Protein AF-F0NXA8-F1 (afdb_monomer_lite)

Organism: Weeksella virosa (strain ATCC 43766 / DSM 16922 / JCM 21250 / CCUG 30538 / CDC 9751 / IAM 14551 / NBRC 16016 / NCTC 11634 / CL345/78) (NCBI:txid865938)

Foldseek 3Di:
DDDDDDDPDDPPPPPPPVPPPDPDDQPQFPDKDWDQDPVRKIKIWTDGPNDIFIAIGNDPVVRVVRSSVVRVVVPPPPD

Secondary structure (DSSP, 8-state):
----------------------TT-----SEEEEEE-TTS-EEEEEEETTEEEEEEESSHHHHHHHHHHHHHHHHS---

Structure (mmCIF, N/CA/C/O backbone):
data_AF-F0NXA8-F1
#
_entry.id   AF-F0NXA8-F1
#
loop_
_atom_site.group_PDB
_atom_site.id
_atom_site.type_symbol
_atom_site.label_atom_id
_atom_site.label_alt_id
_atom_site.label_comp_id
_atom_site.label_asym_id
_atom_site.label_entity_id
_atom_site.label_seq_id
_atom_site.pdbx_PDB_ins_code
_atom_site.Cartn_x
_atom_site.Cartn_y
_atom_site.Cartn_z
_atom_site.occupancy
_atom_site.B_iso_or_equiv
_atom_site.auth_seq_id
_atom_site.auth_comp_id
_atom_site.auth_asym_id
_atom_site.auth_atom_id
_atom_site.pdbx_PDB_model_num
ATOM 1 N N . MET A 1 1 ? -63.605 12.500 29.109 1.00 45.31 1 MET A N 1
ATOM 2 C CA . MET A 1 1 ? -62.461 11.650 29.500 1.00 45.31 1 MET A CA 1
ATOM 3 C C . MET A 1 1 ? -62.217 10.612 28.419 1.00 45.31 1 MET A C 1
ATOM 5 O O . MET A 1 1 ? -63.106 9.812 28.163 1.00 45.31 1 MET A O 1
ATOM 9 N N . LYS A 1 2 ? -61.043 10.653 27.791 1.00 44.97 2 LYS A N 1
ATOM 10 C CA . LYS A 1 2 ? -60.338 9.518 27.181 1.00 44.97 2 LYS A CA 1
ATOM 11 C C . LYS A 1 2 ? -58.921 10.022 26.919 1.00 44.97 2 LYS A C 1
ATOM 13 O O . LYS A 1 2 ? -58.695 10.796 25.998 1.00 44.97 2 LYS A O 1
ATOM 18 N N . ASN A 1 3 ? -58.014 9.661 27.822 1.00 48.66 3 ASN A N 1
ATOM 19 C CA . ASN A 1 3 ? -56.585 9.701 27.555 1.00 48.66 3 ASN A CA 1
ATOM 20 C C . ASN A 1 3 ? -56.332 8.773 26.370 1.00 48.66 3 ASN A C 1
ATOM 22 O O . ASN A 1 3 ? -56.835 7.650 26.390 1.00 48.66 3 ASN A O 1
ATOM 26 N N . LEU A 1 4 ? -55.524 9.183 25.399 1.00 46.91 4 LEU A N 1
ATOM 27 C CA . LEU A 1 4 ? -54.701 8.203 24.713 1.00 46.91 4 LEU A CA 1
ATOM 28 C C . LEU A 1 4 ? -53.333 8.797 24.406 1.00 46.91 4 LEU A C 1
ATOM 30 O O . LEU A 1 4 ? -53.191 9.936 23.974 1.00 46.91 4 LEU A O 1
ATOM 34 N N . PHE A 1 5 ? -52.362 7.982 24.771 1.00 57.94 5 PHE A N 1
ATOM 35 C CA . PHE A 1 5 ? -50.945 8.223 24.900 1.00 57.94 5 PHE A CA 1
ATOM 36 C C . PHE A 1 5 ? -50.237 8.538 23.577 1.00 57.94 5 PHE A C 1
ATOM 38 O O . PHE A 1 5 ? -50.654 8.113 22.501 1.00 57.94 5 PHE A O 1
ATOM 45 N N . LEU A 1 6 ? -49.105 9.227 23.743 1.00 46.66 6 LEU A N 1
ATOM 46 C CA . LEU A 1 6 ? -47.985 9.394 22.820 1.00 46.66 6 LEU A CA 1
ATOM 47 C C . LEU A 1 6 ? -47.613 8.123 22.040 1.00 46.66 6 LEU A C 1
ATOM 49 O O . LEU A 1 6 ? -47.542 7.034 22.602 1.00 46.66 6 LEU A O 1
ATOM 53 N N . SER A 1 7 ? -47.150 8.328 20.808 1.00 48.72 7 SER A N 1
ATOM 54 C CA . SER A 1 7 ? -46.136 7.477 20.181 1.00 48.72 7 SER A CA 1
ATOM 55 C C . SER A 1 7 ? -45.258 8.347 19.280 1.00 48.72 7 SER A C 1
ATOM 57 O O . SER A 1 7 ? -45.540 8.525 18.097 1.00 48.72 7 SER A O 1
ATOM 59 N N . LEU A 1 8 ? -44.213 8.937 19.862 1.00 51.34 8 LEU A N 1
ATOM 60 C CA . LEU A 1 8 ? -43.157 9.625 19.127 1.00 51.34 8 LEU A CA 1
ATOM 61 C C . LEU A 1 8 ? -42.174 8.558 18.619 1.00 51.34 8 LEU A C 1
ATOM 63 O O . LEU A 1 8 ? -41.344 8.060 19.378 1.00 51.34 8 LEU A O 1
ATOM 67 N N . SER A 1 9 ? -42.301 8.163 17.355 1.00 54.72 9 SER A N 1
ATOM 68 C CA . SER A 1 9 ? -41.421 7.173 16.729 1.00 54.72 9 SER A CA 1
ATOM 69 C C . SER A 1 9 ? -40.078 7.813 16.366 1.00 54.72 9 SER A C 1
ATOM 71 O O . SER A 1 9 ? -39.884 8.269 15.241 1.00 54.72 9 SER A O 1
ATOM 73 N N . ILE A 1 10 ? -39.143 7.866 17.315 1.00 64.38 10 ILE A N 1
ATOM 74 C CA . ILE A 1 10 ? -37.738 8.154 17.010 1.00 64.38 10 ILE A CA 1
ATOM 75 C C . ILE A 1 10 ? -37.126 6.856 16.470 1.00 64.38 10 ILE A C 1
ATOM 77 O O . ILE A 1 10 ? -36.785 5.960 17.241 1.00 64.38 10 ILE A O 1
ATOM 81 N N . LEU A 1 11 ? -36.983 6.738 15.145 1.00 47.12 11 LEU A N 1
ATOM 82 C CA . LEU A 1 11 ? -36.049 5.771 14.568 1.00 47.12 11 LEU A CA 1
ATOM 83 C C . LEU A 1 11 ? -34.627 6.267 14.859 1.00 47.12 11 LEU A C 1
ATOM 85 O O . LEU A 1 11 ? -34.019 6.981 14.065 1.00 47.12 11 LEU A O 1
ATOM 89 N N . LEU A 1 12 ? -34.094 5.875 16.015 1.00 53.50 12 LEU A N 1
ATOM 90 C CA . LEU A 1 12 ? -32.655 5.791 16.219 1.00 53.50 12 LEU A CA 1
ATOM 91 C C . LEU A 1 12 ? -32.157 4.630 15.356 1.00 53.50 12 LEU A C 1
ATOM 93 O O . LEU A 1 12 ? -32.015 3.503 15.828 1.00 53.50 12 LEU A O 1
ATOM 97 N N . ILE A 1 13 ? -31.907 4.894 14.072 1.00 55.56 13 ILE A N 1
ATOM 98 C CA . ILE A 1 13 ? -30.965 4.072 13.318 1.00 55.56 13 ILE A CA 1
ATOM 99 C C . ILE A 1 13 ? -29.613 4.429 13.919 1.00 55.56 13 ILE A C 1
ATOM 101 O O . ILE A 1 13 ? -28.971 5.402 13.530 1.00 55.56 13 ILE A O 1
ATOM 105 N N . GLY A 1 14 ? -29.253 3.707 14.977 1.00 43.44 14 GLY A N 1
ATOM 106 C CA . GLY A 1 14 ? -27.919 3.758 15.530 1.00 43.44 14 GLY A CA 1
ATOM 107 C C . GLY A 1 14 ? -26.968 3.348 14.421 1.00 43.44 14 GLY A C 1
ATOM 108 O O . GLY A 1 14 ? -26.883 2.170 14.079 1.00 43.44 14 GLY A O 1
ATOM 109 N N . SER A 1 15 ? -26.260 4.318 13.851 1.00 47.78 15 SER A N 1
ATOM 110 C CA . SER A 1 15 ? -24.971 4.041 13.247 1.00 47.78 15 SER A CA 1
ATOM 111 C C . SER A 1 15 ? -24.166 3.345 14.334 1.00 47.78 15 SER A C 1
ATOM 113 O O . SER A 1 15 ? -23.821 3.961 15.344 1.00 47.78 15 SER A O 1
ATOM 115 N N . PHE A 1 16 ? -23.921 2.047 14.180 1.00 52.66 16 PHE A N 1
ATOM 116 C CA . PHE A 1 16 ? -22.878 1.383 14.938 1.00 52.66 16 PHE A CA 1
ATOM 117 C C . PHE A 1 16 ? -21.564 2.000 14.452 1.00 52.66 16 PHE A C 1
ATOM 119 O O . PHE A 1 16 ? -20.886 1.495 13.567 1.00 52.66 16 PHE A O 1
ATOM 126 N N . ALA A 1 17 ? -21.194 3.145 15.018 1.00 46.06 17 ALA A N 1
ATOM 127 C CA . ALA A 1 17 ? -19.788 3.407 15.203 1.00 46.06 17 ALA A CA 1
ATOM 128 C C . ALA A 1 17 ? -19.328 2.263 16.103 1.00 46.06 17 ALA A C 1
ATOM 130 O O . ALA A 1 17 ? -19.664 2.217 17.289 1.00 46.06 17 ALA A O 1
ATOM 131 N N . VAL A 1 18 ? -18.660 1.274 15.512 1.00 50.75 18 VAL A N 1
ATOM 132 C CA . VAL A 1 18 ? -17.883 0.317 16.283 1.00 50.75 18 VAL A CA 1
ATOM 133 C C . VAL A 1 18 ? -16.823 1.165 16.964 1.00 50.75 18 VAL A C 1
ATOM 135 O O . VAL A 1 18 ? -15.782 1.474 16.392 1.00 50.75 18 VAL A O 1
ATOM 138 N N . ALA A 1 19 ? -17.124 1.616 18.178 1.00 41.22 19 ALA A N 1
ATOM 139 C CA . ALA A 1 19 ? -16.106 2.051 19.097 1.00 41.22 19 ALA A CA 1
ATOM 140 C C . ALA A 1 19 ? -15.251 0.805 19.317 1.00 41.22 19 ALA A C 1
ATOM 142 O O . ALA A 1 19 ? -15.643 -0.104 20.049 1.00 41.22 19 ALA A O 1
ATOM 143 N N . ASN A 1 20 ? -14.125 0.727 18.604 1.00 45.09 20 ASN A N 1
ATOM 144 C CA . ASN A 1 20 ? -13.070 -0.236 18.863 1.00 45.09 20 ASN A CA 1
ATOM 145 C C . ASN A 1 20 ? -12.464 0.124 20.225 1.00 45.09 20 ASN A C 1
ATOM 147 O O . ASN A 1 20 ? -11.392 0.711 20.333 1.00 45.09 20 ASN A O 1
ATOM 151 N N . GLN A 1 21 ? -13.224 -0.159 21.283 1.00 37.16 21 GLN A N 1
ATOM 152 C CA . GLN A 1 21 ? -12.768 -0.151 22.656 1.00 37.16 21 GLN A CA 1
ATOM 153 C C . GLN A 1 21 ? -11.955 -1.424 22.860 1.00 37.16 21 GLN A C 1
ATOM 155 O O . GLN A 1 21 ? -12.376 -2.342 23.557 1.00 37.16 21 GLN A O 1
ATOM 160 N N . ASN A 1 22 ? -10.784 -1.494 22.230 1.00 44.25 22 ASN A N 1
ATOM 161 C CA . ASN A 1 22 ? -9.751 -2.385 22.711 1.00 44.25 22 ASN A CA 1
ATOM 162 C C . ASN A 1 22 ? -8.440 -1.629 22.875 1.00 44.25 22 ASN A C 1
ATOM 164 O O . ASN A 1 22 ? -7.764 -1.231 21.927 1.00 44.25 22 ASN A O 1
ATOM 168 N N . SER A 1 23 ? -8.146 -1.427 24.151 1.00 39.72 23 SER A N 1
ATOM 169 C CA . SER A 1 23 ? -6.918 -0.895 24.695 1.00 39.72 23 SER A CA 1
ATOM 170 C C . SER A 1 23 ? -5.718 -1.651 24.116 1.00 39.72 23 SER A C 1
ATOM 172 O O . SER A 1 23 ? -5.603 -2.866 24.262 1.00 39.72 23 SER A O 1
ATOM 174 N N . ASN A 1 24 ? -4.801 -0.898 23.509 1.00 48.41 24 ASN A N 1
ATOM 175 C CA . ASN A 1 24 ? -3.392 -1.264 23.373 1.00 48.41 24 ASN A CA 1
ATOM 176 C C . ASN A 1 24 ? -2.976 -2.253 22.262 1.00 48.41 24 ASN A C 1
ATOM 178 O O . ASN A 1 24 ? -2.064 -3.052 22.461 1.00 48.41 24 ASN A O 1
ATOM 182 N N . ASN A 1 25 ? -3.607 -2.181 21.087 1.00 45.88 25 ASN A N 1
ATOM 183 C CA . ASN A 1 25 ? -2.995 -2.531 19.796 1.00 45.88 25 ASN A CA 1
ATOM 184 C C . ASN A 1 25 ? -4.024 -2.260 18.692 1.00 45.88 25 ASN A C 1
ATOM 186 O O . ASN A 1 25 ? -4.842 -3.127 18.378 1.00 45.88 25 ASN A O 1
ATOM 190 N N . THR A 1 26 ? -3.983 -1.080 18.064 1.00 47.62 26 THR A N 1
ATOM 191 C CA . THR A 1 26 ? -4.427 -0.983 16.667 1.00 47.62 26 THR A CA 1
ATOM 192 C C . THR A 1 26 ? -3.654 -2.079 15.957 1.00 47.62 26 THR A C 1
ATOM 194 O O . THR A 1 26 ? -2.430 -1.996 15.903 1.00 47.62 26 THR A O 1
ATOM 197 N N . LYS A 1 27 ? -4.307 -3.172 15.547 1.00 51.19 27 LYS A N 1
ATOM 198 C CA . LYS A 1 27 ? -3.627 -4.225 14.797 1.00 51.19 27 LYS A CA 1
ATOM 199 C C . LYS A 1 27 ? -3.117 -3.577 13.519 1.00 51.19 27 LYS A C 1
ATOM 201 O O . LYS A 1 27 ? -3.875 -3.361 12.578 1.00 51.19 27 LYS A O 1
ATOM 206 N N . VAL A 1 28 ? -1.847 -3.196 13.552 1.00 55.12 28 VAL A N 1
ATOM 207 C CA . VAL A 1 28 ? -1.113 -2.682 12.414 1.00 55.12 28 VAL A CA 1
ATOM 208 C C . VAL A 1 28 ? -1.017 -3.863 11.462 1.00 55.12 28 VAL A C 1
ATOM 210 O O . VAL A 1 28 ? -0.259 -4.795 11.700 1.00 55.12 28 VAL A O 1
ATOM 213 N N . ASN A 1 29 ? -1.856 -3.809 10.434 1.00 58.25 29 ASN A N 1
ATOM 214 C CA . ASN A 1 29 ? -1.801 -4.607 9.222 1.00 58.25 29 ASN A CA 1
ATOM 215 C C . ASN A 1 29 ? -2.020 -6.112 9.435 1.00 58.25 29 ASN A C 1
ATOM 217 O O . ASN A 1 29 ? -1.090 -6.886 9.637 1.00 58.25 29 ASN A O 1
ATOM 221 N N . GLU A 1 30 ? -3.277 -6.549 9.344 1.00 67.00 30 GLU A N 1
ATOM 222 C CA . GLU A 1 30 ? -3.621 -7.976 9.439 1.00 67.00 30 GLU A CA 1
ATOM 223 C C . GLU A 1 30 ? -3.124 -8.768 8.221 1.00 67.00 30 GLU A C 1
ATOM 225 O O . GLU A 1 30 ? -2.836 -9.960 8.327 1.00 67.00 30 GLU A O 1
ATOM 230 N N . TYR A 1 31 ? -3.011 -8.102 7.069 1.00 81.06 31 TYR A N 1
ATOM 231 C CA . TYR A 1 31 ? -2.538 -8.682 5.818 1.00 81.06 31 TYR A CA 1
ATOM 232 C C . TYR A 1 31 ? -1.934 -7.601 4.916 1.00 81.06 31 TYR A C 1
ATOM 234 O O . TYR A 1 31 ? -2.479 -6.499 4.821 1.00 81.06 31 TYR A O 1
ATOM 242 N N . GLU A 1 32 ? -0.825 -7.923 4.247 1.00 91.56 32 GLU A N 1
ATOM 243 C CA . GLU A 1 32 ? -0.136 -7.048 3.295 1.00 91.56 32 GLU A CA 1
ATOM 244 C C . GLU A 1 32 ? 0.291 -7.851 2.066 1.00 91.56 32 GLU A C 1
ATOM 246 O O . GLU A 1 32 ? 0.809 -8.962 2.197 1.00 91.56 32 GLU A O 1
ATOM 251 N N . TYR A 1 33 ? 0.092 -7.291 0.876 1.00 94.12 33 TYR A N 1
ATOM 252 C CA . TYR A 1 33 ? 0.566 -7.876 -0.377 1.00 94.12 33 TYR A CA 1
ATOM 253 C C . TYR A 1 33 ? 0.864 -6.790 -1.406 1.00 94.12 33 TYR A C 1
ATOM 255 O O . TYR A 1 33 ? 0.389 -5.658 -1.296 1.00 94.12 33 TYR A O 1
ATOM 263 N N . TYR A 1 34 ? 1.643 -7.150 -2.421 1.00 96.31 34 TYR A N 1
ATOM 264 C CA . TYR A 1 34 ? 1.890 -6.292 -3.569 1.00 96.31 34 TYR A CA 1
ATOM 265 C C . TYR A 1 34 ? 1.840 -7.092 -4.865 1.00 96.31 34 TYR A C 1
ATOM 267 O O . TYR A 1 34 ? 2.069 -8.303 -4.872 1.00 96.31 34 TYR A O 1
ATOM 275 N N . THR A 1 35 ? 1.559 -6.395 -5.956 1.00 97.44 35 THR A N 1
ATOM 276 C CA . THR A 1 35 ? 1.669 -6.914 -7.317 1.00 97.44 35 THR A CA 1
ATOM 277 C C . THR A 1 35 ? 2.456 -5.935 -8.174 1.00 97.44 35 THR A C 1
ATOM 279 O O . THR A 1 35 ? 2.453 -4.731 -7.915 1.00 97.44 35 THR A O 1
ATOM 282 N N . ILE A 1 36 ? 3.152 -6.468 -9.174 1.00 97.25 36 ILE A N 1
ATOM 283 C CA . ILE A 1 36 ? 3.794 -5.6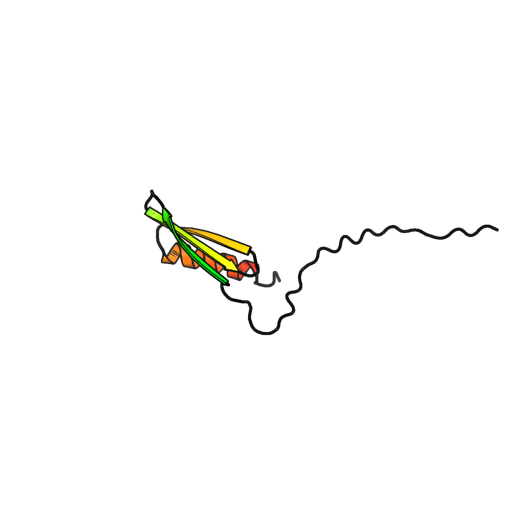82 -10.227 1.00 97.25 36 ILE A CA 1
ATOM 284 C C . ILE A 1 36 ? 2.857 -5.744 -11.429 1.00 97.25 36 ILE A C 1
ATOM 286 O O . ILE A 1 36 ? 2.505 -6.837 -11.877 1.00 97.25 36 ILE A O 1
ATOM 290 N N . ASN A 1 37 ? 2.425 -4.584 -11.902 1.00 96.44 37 ASN A N 1
ATOM 291 C CA . ASN A 1 37 ? 1.507 -4.452 -13.022 1.00 96.44 37 ASN A CA 1
ATOM 292 C C . ASN A 1 37 ? 2.248 -4.583 -14.362 1.00 96.44 37 ASN A C 1
ATOM 294 O O . ASN A 1 37 ? 3.480 -4.541 -14.428 1.00 96.44 37 ASN A O 1
ATOM 298 N N . GLU A 1 38 ? 1.496 -4.759 -15.449 1.00 97.06 38 GLU A N 1
ATOM 299 C CA . GLU A 1 38 ? 2.061 -4.914 -16.800 1.00 97.06 38 GLU A CA 1
ATOM 300 C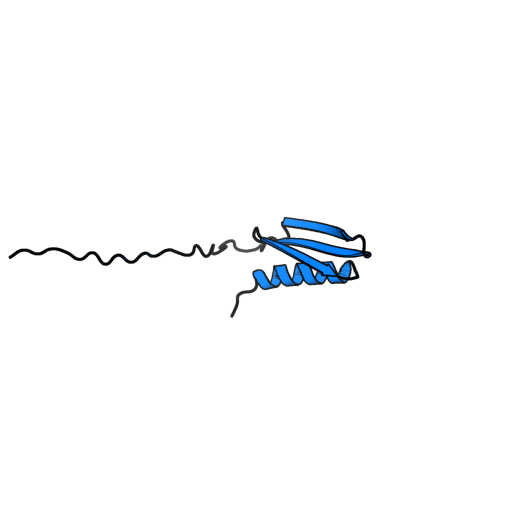 C . GLU A 1 38 ? 2.842 -3.673 -17.265 1.00 97.06 38 GLU A C 1
ATOM 302 O O . GLU A 1 38 ? 3.789 -3.788 -18.041 1.00 97.06 38 GLU A O 1
ATOM 307 N N . ASP A 1 39 ? 2.480 -2.495 -16.757 1.00 96.00 39 ASP A N 1
ATOM 308 C CA . ASP A 1 39 ? 3.136 -1.208 -17.008 1.00 96.00 39 ASP A CA 1
ATOM 309 C C . ASP A 1 39 ? 4.342 -0.945 -16.084 1.00 96.00 39 ASP A C 1
ATOM 311 O O . ASP A 1 39 ? 4.884 0.160 -16.066 1.00 96.00 39 ASP A O 1
ATOM 315 N N . MET A 1 40 ? 4.785 -1.968 -15.343 1.00 94.25 40 MET A N 1
ATOM 316 C CA . MET A 1 40 ? 5.843 -1.917 -14.331 1.00 94.25 40 MET A CA 1
ATOM 317 C C . MET A 1 40 ? 5.535 -1.050 -13.101 1.00 94.25 40 MET A C 1
ATOM 319 O O . MET A 1 40 ? 6.436 -0.836 -12.284 1.00 94.25 40 MET A O 1
ATOM 323 N N . SER A 1 41 ? 4.296 -0.583 -12.917 1.00 96.75 41 SER A N 1
ATOM 324 C CA . SER A 1 41 ? 3.892 0.023 -11.649 1.00 96.75 41 SER A CA 1
ATOM 325 C C . SER A 1 41 ? 3.726 -1.050 -10.562 1.00 96.75 41 SER A C 1
ATOM 327 O O .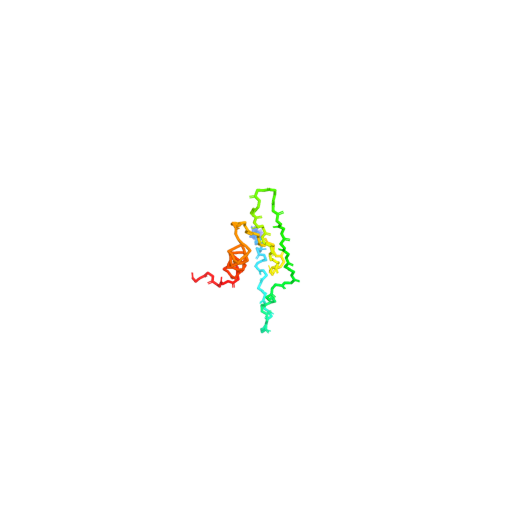 SER A 1 41 ? 3.652 -2.255 -10.828 1.00 96.75 41 SER A O 1
ATOM 329 N N . VAL A 1 42 ? 3.721 -0.628 -9.300 1.00 97.31 42 VAL A N 1
ATOM 330 C CA . VAL A 1 42 ? 3.525 -1.493 -8.137 1.00 97.31 42 VAL A CA 1
ATOM 331 C C . VAL A 1 42 ? 2.233 -1.097 -7.449 1.00 97.31 42 VAL A C 1
ATOM 333 O O . VAL A 1 42 ? 2.111 0.030 -6.974 1.00 97.31 42 VAL A O 1
ATOM 336 N N . THR A 1 43 ? 1.305 -2.040 -7.313 1.00 97.81 43 THR A N 1
ATOM 337 C CA . THR A 1 43 ? 0.145 -1.888 -6.431 1.00 97.81 43 THR A CA 1
ATOM 338 C C . THR A 1 43 ? 0.446 -2.562 -5.099 1.00 97.81 43 THR A C 1
ATOM 340 O O . THR A 1 43 ? 0.743 -3.755 -5.057 1.00 97.81 43 THR A O 1
ATOM 343 N N . TYR A 1 44 ? 0.357 -1.809 -4.006 1.00 97.06 44 TYR A N 1
ATOM 344 C CA . TYR A 1 44 ? 0.523 -2.293 -2.638 1.00 97.06 44 TYR A CA 1
ATOM 345 C C . TYR A 1 44 ? -0.793 -2.185 -1.881 1.00 97.06 44 TYR A C 1
ATOM 347 O O . TYR A 1 44 ? -1.414 -1.124 -1.884 1.00 97.06 44 TYR A O 1
ATOM 355 N N . CYS A 1 45 ? -1.196 -3.249 -1.194 1.00 94.81 45 CYS A N 1
ATOM 356 C CA . CYS A 1 45 ? -2.428 -3.293 -0.421 1.00 94.81 45 CYS A CA 1
ATOM 357 C C . CYS A 1 45 ? -2.169 -3.710 1.029 1.00 94.81 45 CYS A C 1
ATOM 359 O O . CYS A 1 45 ? -1.392 -4.627 1.299 1.00 94.81 45 CYS A O 1
ATOM 361 N N . VAL A 1 46 ? -2.865 -3.063 1.961 1.00 93.12 46 VAL A N 1
ATOM 362 C CA . VAL A 1 46 ? -2.789 -3.309 3.401 1.00 93.12 46 VAL A CA 1
ATOM 363 C C . VAL A 1 46 ? -4.187 -3.391 4.010 1.00 93.12 46 VAL A C 1
ATOM 365 O O . VAL A 1 46 ? -5.044 -2.557 3.731 1.00 93.12 46 VAL A O 1
ATOM 368 N N . SER A 1 47 ? -4.431 -4.411 4.833 1.00 88.69 47 SER A N 1
ATOM 369 C CA . SER A 1 47 ? -5.685 -4.578 5.573 1.00 88.69 47 SER A CA 1
ATOM 370 C C . SER A 1 47 ? -5.544 -4.053 6.994 1.00 88.69 47 SER A C 1
ATOM 372 O O . SER A 1 47 ? -4.731 -4.570 7.762 1.00 88.69 47 SER A O 1
ATOM 374 N N . ALA A 1 48 ? -6.361 -3.077 7.371 1.00 85.12 48 ALA A N 1
ATOM 375 C CA . ALA A 1 48 ? -6.406 -2.535 8.721 1.00 85.12 48 ALA A CA 1
ATOM 376 C C . ALA A 1 48 ? -7.865 -2.315 9.143 1.00 85.12 48 ALA A C 1
ATOM 378 O O . ALA A 1 48 ? -8.680 -1.831 8.362 1.00 85.12 48 ALA A O 1
ATOM 379 N N . GLY A 1 49 ? -8.220 -2.736 10.362 1.00 81.25 49 GLY A N 1
ATOM 380 C CA . GLY A 1 49 ? -9.577 -2.595 10.912 1.00 81.25 49 GLY A CA 1
ATOM 381 C C . GLY A 1 49 ? -10.697 -3.205 10.055 1.00 81.25 49 GLY A C 1
ATOM 382 O O . GLY A 1 49 ? -11.798 -2.663 10.023 1.00 81.25 49 GLY A O 1
ATOM 383 N N . GLY A 1 50 ? -10.421 -4.302 9.341 1.00 83.06 50 GLY A N 1
ATOM 384 C CA . GLY A 1 50 ? -11.380 -4.942 8.431 1.00 83.06 50 GLY A CA 1
ATOM 385 C C . GLY A 1 50 ? -11.603 -4.206 7.103 1.00 83.06 50 GLY A C 1
ATOM 386 O O . GLY A 1 50 ? -12.497 -4.583 6.348 1.00 83.06 50 GLY A O 1
ATOM 387 N N . GLN A 1 51 ? -10.809 -3.173 6.808 1.00 85.12 51 GLN A N 1
ATOM 388 C CA . GLN A 1 51 ? -10.819 -2.435 5.545 1.00 85.12 51 GLN A CA 1
ATOM 389 C C . GLN A 1 51 ? -9.513 -2.658 4.783 1.00 85.12 51 GLN A C 1
ATOM 391 O O . GLN A 1 51 ? -8.448 -2.793 5.385 1.00 85.12 51 GLN A O 1
ATOM 396 N N . LEU A 1 52 ? -9.598 -2.689 3.452 1.00 89.25 52 LEU A N 1
ATOM 397 C CA . LEU A 1 52 ? -8.448 -2.842 2.566 1.00 89.25 52 LEU A CA 1
ATOM 398 C C . LEU A 1 52 ? -8.079 -1.489 1.947 1.00 89.25 52 LEU A C 1
ATOM 400 O O . LEU A 1 52 ? -8.915 -0.857 1.304 1.00 89.25 52 LEU A O 1
ATOM 404 N N . PHE A 1 53 ? -6.822 -1.082 2.100 1.00 93.00 53 PHE A N 1
ATOM 405 C CA . PHE A 1 53 ? -6.261 0.144 1.537 1.00 93.00 53 PHE A CA 1
ATOM 406 C C . PHE A 1 53 ? -5.208 -0.223 0.503 1.00 93.00 53 PHE A C 1
ATOM 408 O O . PHE A 1 53 ? -4.222 -0.876 0.838 1.00 93.00 53 PHE A O 1
ATOM 415 N N . CYS A 1 54 ? -5.411 0.189 -0.743 1.00 95.50 54 CYS A N 1
ATOM 416 C CA . CYS A 1 54 ? -4.494 -0.085 -1.841 1.00 95.50 54 CYS A CA 1
ATOM 417 C C . CYS A 1 54 ? -3.977 1.218 -2.438 1.00 95.50 54 CYS A C 1
ATOM 419 O 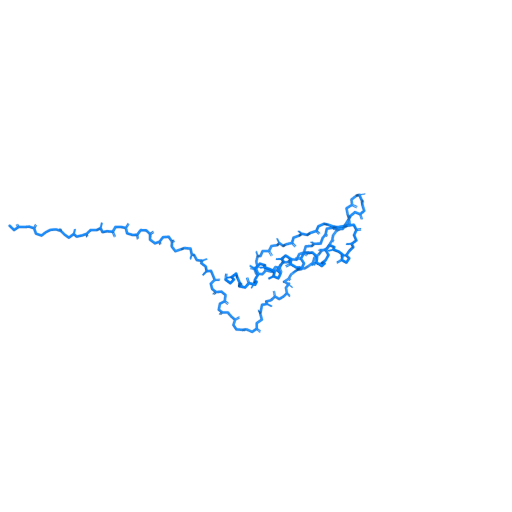O . CYS A 1 54 ? -4.738 2.173 -2.581 1.00 95.50 54 CYS A O 1
ATOM 421 N N . CYS A 1 55 ? -2.703 1.239 -2.813 1.00 96.50 55 CYS A N 1
ATOM 422 C CA . CYS A 1 55 ? -2.103 2.344 -3.541 1.00 96.50 55 CYS A CA 1
ATOM 423 C C . CYS A 1 55 ? -1.169 1.834 -4.634 1.00 96.50 55 CYS A C 1
ATOM 425 O O . CYS A 1 55 ? -0.453 0.853 -4.440 1.00 96.50 55 CYS A O 1
ATOM 427 N N . GLU A 1 56 ? -1.189 2.509 -5.778 1.00 97.56 56 GLU A N 1
ATOM 428 C CA . GLU A 1 56 ? -0.351 2.210 -6.931 1.00 97.56 56 GLU A CA 1
ATOM 429 C C . GLU A 1 56 ? 0.680 3.322 -7.131 1.00 97.56 56 GLU A C 1
ATOM 431 O O . GLU A 1 56 ? 0.344 4.505 -7.061 1.00 97.56 56 GLU A O 1
ATOM 436 N N . ALA A 1 57 ? 1.938 2.947 -7.353 1.00 97.00 57 ALA A N 1
ATOM 437 C CA . ALA A 1 57 ? 3.020 3.888 -7.617 1.00 97.00 57 ALA A CA 1
ATOM 438 C C . ALA A 1 57 ? 4.075 3.284 -8.550 1.00 97.00 57 ALA A C 1
ATOM 440 O O . ALA A 1 57 ? 4.107 2.077 -8.775 1.00 97.00 57 ALA A O 1
ATOM 441 N N . ALA A 1 58 ? 4.983 4.118 -9.061 1.00 96.62 58 ALA A N 1
ATOM 442 C CA . ALA A 1 58 ? 6.059 3.672 -9.947 1.00 96.62 58 ALA A CA 1
ATOM 443 C C . ALA A 1 58 ? 7.076 2.758 -9.240 1.00 96.62 58 ALA A C 1
ATOM 445 O O . ALA A 1 58 ? 7.774 1.981 -9.888 1.00 96.62 58 ALA A O 1
ATOM 446 N N . THR A 1 59 ? 7.185 2.851 -7.911 1.00 95.56 59 THR A N 1
ATOM 447 C CA . THR A 1 59 ? 8.136 2.061 -7.129 1.00 95.56 59 THR A CA 1
ATOM 448 C C . THR A 1 59 ? 7.482 1.410 -5.913 1.00 95.56 59 THR A C 1
ATOM 450 O O . THR A 1 59 ? 6.535 1.934 -5.323 1.00 95.56 59 THR A O 1
ATO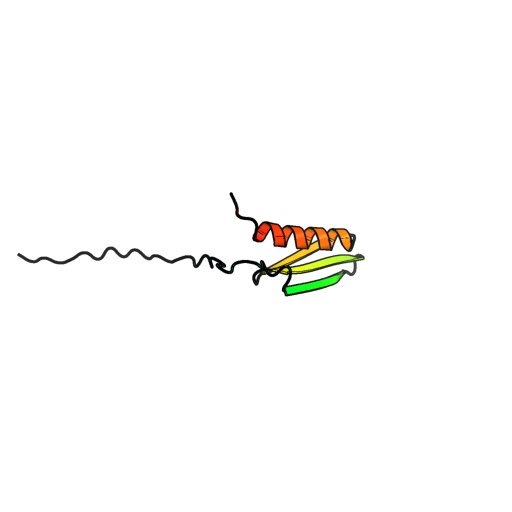M 453 N N . TYR A 1 60 ? 8.032 0.267 -5.491 1.00 93.62 60 TYR A N 1
ATOM 454 C CA . TYR A 1 60 ? 7.565 -0.446 -4.300 1.00 93.62 60 TYR A CA 1
ATOM 455 C C . TYR A 1 60 ? 7.549 0.426 -3.027 1.00 93.62 60 TYR A C 1
ATOM 457 O O . TYR A 1 60 ? 6.527 0.422 -2.337 1.00 93.62 60 TYR A O 1
ATOM 465 N N . PRO A 1 61 ? 8.610 1.198 -2.697 1.00 95.81 61 PRO A N 1
ATOM 466 C CA . PRO A 1 61 ? 8.606 2.025 -1.490 1.00 95.81 61 PRO A CA 1
ATOM 467 C C . PRO A 1 61 ? 7.508 3.096 -1.496 1.00 95.81 61 PRO A C 1
ATOM 469 O O . PRO A 1 61 ? 6.908 3.362 -0.455 1.00 95.81 61 PRO A O 1
ATOM 472 N N . GLU A 1 62 ? 7.218 3.690 -2.656 1.00 96.69 62 GLU A N 1
ATOM 473 C CA . GLU A 1 62 ? 6.166 4.702 -2.800 1.00 96.69 62 GLU A CA 1
ATOM 474 C C . GLU A 1 62 ? 4.774 4.091 -2.619 1.00 96.69 62 GLU A C 1
ATOM 476 O O . GLU A 1 62 ? 3.980 4.604 -1.827 1.00 96.69 62 GLU A O 1
ATOM 481 N N . ALA A 1 63 ? 4.502 2.959 -3.278 1.00 95.81 63 ALA A N 1
ATOM 482 C CA . ALA A 1 63 ? 3.223 2.258 -3.174 1.00 95.81 63 ALA A CA 1
ATOM 483 C C . ALA A 1 63 ? 2.962 1.801 -1.730 1.00 95.81 63 ALA A C 1
ATOM 485 O O . ALA A 1 63 ? 1.877 2.017 -1.183 1.00 95.81 63 ALA A O 1
ATOM 486 N N . GLN A 1 64 ? 3.987 1.241 -1.077 1.00 95.00 64 GLN A N 1
ATOM 487 C CA . GLN A 1 64 ? 3.921 0.814 0.318 1.00 95.00 64 GLN A CA 1
ATOM 488 C C . GLN A 1 64 ? 3.658 1.988 1.269 1.00 95.00 64 GLN A C 1
ATOM 490 O O . GLN A 1 64 ? 2.776 1.899 2.127 1.00 95.00 64 GLN A O 1
ATOM 495 N N . SER A 1 65 ? 4.421 3.077 1.137 1.00 94.94 65 SER A N 1
ATOM 496 C CA . SER A 1 65 ? 4.278 4.266 1.985 1.00 94.94 65 SER A CA 1
ATOM 497 C C . SER A 1 65 ? 2.883 4.877 1.860 1.00 94.94 65 SER A C 1
ATOM 499 O O . SER A 1 65 ? 2.235 5.179 2.864 1.00 94.94 65 SER A O 1
ATOM 501 N N . CYS A 1 66 ? 2.382 4.985 0.630 1.00 94.25 66 CYS A N 1
ATOM 502 C CA . CYS A 1 66 ? 1.057 5.508 0.338 1.00 94.25 66 CYS A CA 1
ATOM 503 C C . CYS A 1 66 ? -0.058 4.653 0.962 1.00 94.25 66 CYS A C 1
ATOM 505 O O . CYS A 1 66 ? -0.858 5.168 1.744 1.00 94.25 66 CYS A O 1
ATOM 507 N N . ALA A 1 67 ? -0.074 3.340 0.703 1.00 93.56 67 ALA A N 1
ATOM 508 C CA . ALA A 1 67 ? -1.103 2.441 1.231 1.00 93.56 67 ALA A CA 1
ATOM 509 C C . ALA A 1 67 ? -1.116 2.417 2.771 1.00 93.56 67 ALA A C 1
ATOM 511 O O . ALA A 1 67 ? -2.178 2.460 3.394 1.00 93.56 67 ALA A O 1
ATOM 512 N N . ARG A 1 68 ? 0.067 2.420 3.404 1.00 91.56 68 ARG A N 1
ATOM 513 C CA . ARG A 1 68 ? 0.195 2.505 4.868 1.00 91.56 68 ARG A CA 1
ATOM 514 C C . ARG A 1 68 ? -0.284 3.845 5.415 1.00 91.56 68 ARG A C 1
ATOM 516 O O . ARG A 1 68 ? -0.955 3.858 6.440 1.00 91.56 68 ARG A O 1
ATOM 523 N N . SER A 1 69 ? 0.026 4.950 4.741 1.00 91.00 69 SER A N 1
ATOM 524 C CA . SER A 1 69 ? -0.429 6.283 5.153 1.00 91.00 69 SER A CA 1
ATOM 525 C C . SER A 1 69 ? -1.952 6.386 5.098 1.00 91.00 69 SER A C 1
ATOM 527 O O . SER A 1 69 ? -2.559 6.876 6.045 1.00 91.00 69 SER A O 1
ATOM 529 N N . MET A 1 70 ? -2.576 5.851 4.043 1.00 90.31 70 MET A N 1
ATOM 530 C CA . MET A 1 70 ? -4.037 5.768 3.928 1.00 90.31 70 MET A CA 1
ATOM 531 C C . MET A 1 70 ? -4.650 4.946 5.064 1.00 90.31 70 MET A C 1
ATOM 533 O O . MET A 1 70 ? -5.624 5.378 5.677 1.00 90.31 70 MET A O 1
ATOM 537 N N . ALA A 1 71 ? -4.061 3.786 5.369 1.00 88.12 71 ALA A N 1
ATOM 538 C CA . ALA A 1 71 ? -4.52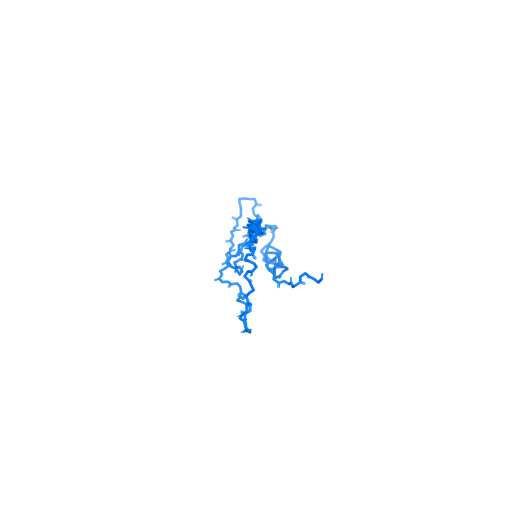0 2.950 6.469 1.00 88.12 71 ALA A CA 1
ATOM 539 C C . ALA A 1 71 ? -4.404 3.678 7.814 1.00 88.12 71 ALA A C 1
ATOM 541 O O . ALA A 1 71 ? -5.359 3.678 8.576 1.00 88.12 71 ALA A O 1
ATOM 542 N N . ILE A 1 72 ? -3.277 4.340 8.096 1.00 85.75 72 ILE A N 1
ATOM 543 C CA . ILE A 1 72 ? -3.076 5.093 9.344 1.00 85.75 72 ILE A CA 1
ATOM 544 C C . ILE A 1 72 ? -4.107 6.218 9.470 1.00 85.75 72 ILE A C 1
ATOM 546 O O . ILE A 1 72 ? -4.798 6.280 10.483 1.00 85.75 72 ILE A O 1
ATOM 550 N N . GLN A 1 73 ? -4.270 7.045 8.433 1.00 84.88 73 GLN A N 1
ATOM 551 C CA . GLN A 1 73 ? -5.209 8.175 8.432 1.00 84.88 73 GLN A CA 1
ATOM 552 C C . GLN A 1 73 ? -6.663 7.742 8.653 1.00 84.88 73 GLN A C 1
ATOM 554 O O . GLN A 1 73 ? -7.439 8.476 9.256 1.00 84.88 73 GLN A O 1
ATOM 559 N N . ALA A 1 74 ? -7.042 6.541 8.207 1.00 79.38 74 ALA A N 1
ATOM 560 C CA . ALA A 1 74 ? -8.377 6.000 8.453 1.00 79.38 74 ALA A CA 1
ATOM 561 C C . ALA A 1 74 ? -8.647 5.687 9.940 1.00 79.38 74 ALA A C 1
ATOM 563 O O . ALA A 1 74 ? -9.808 5.633 10.346 1.00 79.38 74 ALA A O 1
ATOM 564 N N . PHE A 1 75 ? -7.598 5.498 10.750 1.00 71.94 75 PHE A N 1
ATOM 565 C CA . PHE A 1 75 ? -7.691 5.249 12.194 1.00 71.94 75 PHE A CA 1
ATOM 566 C C . PHE A 1 75 ? -7.205 6.422 13.054 1.00 71.94 75 PHE A C 1
ATOM 568 O O . PHE A 1 75 ? -7.281 6.335 14.282 1.00 71.94 75 PHE A O 1
ATOM 575 N N . GLU A 1 76 ? -6.729 7.515 12.453 1.00 71.75 76 GLU A N 1
ATOM 576 C CA . GLU A 1 76 ? -6.459 8.748 13.187 1.00 71.75 76 GLU A CA 1
ATOM 577 C C . GLU A 1 76 ? -7.793 9.412 13.574 1.00 71.75 76 GLU A C 1
ATOM 579 O O . GLU A 1 76 ? -8.691 9.535 12.735 1.00 71.75 76 GLU A O 1
ATOM 584 N N . PRO A 1 77 ? -7.981 9.822 14.844 1.00 57.19 77 PRO A N 1
ATOM 585 C CA . PRO A 1 77 ? -9.191 10.523 15.244 1.00 57.19 77 PRO A CA 1
ATOM 586 C C . PRO A 1 77 ? -9.295 11.826 14.446 1.00 57.19 77 PRO A C 1
ATOM 588 O O . PRO A 1 77 ? -8.424 12.689 14.547 1.00 57.19 77 PRO A O 1
ATOM 591 N N . GLN A 1 78 ? -10.361 11.964 13.654 1.00 48.91 78 GLN A N 1
ATOM 592 C CA . GLN A 1 78 ? -10.715 13.244 13.048 1.00 48.91 78 GLN A CA 1
ATOM 593 C C . GLN A 1 78 ? -11.046 14.205 14.197 1.00 48.91 78 GLN A C 1
ATOM 595 O O . GLN A 1 78 ? -12.026 13.991 14.913 1.00 48.91 78 GLN A O 1
ATOM 600 N N . GLY A 1 79 ? -10.142 15.157 14.439 1.00 41.97 79 GLY A N 1
ATOM 601 C CA . GLY A 1 79 ? -10.251 16.157 15.504 1.00 41.97 79 GLY A CA 1
ATOM 602 C C . GLY A 1 79 ? -11.408 17.125 15.317 1.00 41.97 79 GLY A C 1
ATOM 603 O O . GLY A 1 79 ? -11.833 17.335 14.158 1.00 41.97 79 GLY A O 1
#

pLDDT: mean 74.08, std 21.78, range [37.16, 97.81]

Sequence (79 aa):
MKNLFLSLSILLIGSFAVANQNSNNTKVNEYEYYTINEDMSVTYCVSAGGQLFCCEAATYPEAQSCARSMAIQAFEPQG

Radius of gyration: 21.82 Å; chains: 1; bounding box: 71×25×46 Å